Protein AF-A0A2E7Q4V6-F1 (afdb_monomer_lite)

Structure (mmCIF, N/CA/C/O backbone):
data_AF-A0A2E7Q4V6-F1
#
_entry.id   AF-A0A2E7Q4V6-F1
#
loop_
_atom_site.group_PDB
_atom_site.id
_atom_site.type_symbol
_atom_site.label_atom_id
_atom_site.label_alt_id
_atom_site.label_comp_id
_atom_site.label_asym_id
_atom_site.label_entity_id
_atom_site.label_seq_id
_atom_site.pdbx_PDB_ins_code
_atom_site.Cartn_x
_atom_site.Cartn_y
_atom_site.Cartn_z
_atom_site.occupancy
_atom_site.B_iso_or_equiv
_atom_site.auth_seq_id
_atom_site.auth_comp_id
_atom_site.auth_asym_id
_atom_site.auth_atom_id
_atom_site.pdbx_PDB_model_num
ATOM 1 N N . MET A 1 1 ? 12.860 36.663 -4.255 1.00 40.41 1 MET A N 1
ATOM 2 C CA . MET A 1 1 ? 13.225 35.232 -4.195 1.00 40.41 1 MET A CA 1
ATOM 3 C C . MET A 1 1 ? 12.104 34.489 -3.485 1.00 40.41 1 MET A C 1
ATOM 5 O O . MET A 1 1 ? 11.998 34.583 -2.267 1.00 40.41 1 MET A O 1
ATOM 9 N N . SER A 1 2 ? 11.206 33.862 -4.246 1.00 39.34 2 SER A N 1
ATOM 10 C CA . SER A 1 2 ? 10.060 33.128 -3.699 1.00 39.34 2 SER A CA 1
ATOM 11 C C . SER A 1 2 ? 10.540 31.866 -2.994 1.00 39.34 2 SER A C 1
ATOM 13 O O . SER A 1 2 ? 11.149 30.996 -3.611 1.00 39.34 2 SER A O 1
ATOM 15 N N . LYS A 1 3 ? 10.267 31.773 -1.692 1.00 43.34 3 LYS A N 1
ATOM 16 C CA . LYS A 1 3 ? 10.364 30.527 -0.933 1.00 43.34 3 LYS A CA 1
ATOM 17 C C . LYS A 1 3 ? 9.183 29.664 -1.365 1.00 43.34 3 LYS A C 1
ATOM 19 O O . LYS A 1 3 ? 8.081 29.855 -0.861 1.00 43.34 3 LYS A O 1
ATOM 24 N N . ILE A 1 4 ? 9.394 28.760 -2.317 1.00 44.50 4 ILE A N 1
ATOM 25 C CA . ILE A 1 4 ? 8.423 27.701 -2.591 1.00 44.50 4 ILE A CA 1
ATOM 26 C C . ILE A 1 4 ? 8.568 26.732 -1.422 1.00 44.50 4 ILE A C 1
ATOM 28 O O . ILE A 1 4 ? 9.469 25.897 -1.372 1.00 44.50 4 ILE A O 1
ATOM 32 N N . LYS A 1 5 ? 7.759 26.975 -0.392 1.00 39.12 5 LYS A N 1
ATOM 33 C CA . LYS A 1 5 ? 7.528 26.045 0.703 1.00 39.12 5 LYS A CA 1
ATOM 34 C C . LYS A 1 5 ? 6.991 24.794 0.011 1.00 39.12 5 LYS A C 1
ATOM 36 O O . LYS A 1 5 ? 5.976 24.894 -0.665 1.00 39.12 5 LYS A O 1
ATOM 41 N N . ALA A 1 6 ? 7.708 23.677 0.093 1.00 38.97 6 ALA A N 1
ATOM 42 C CA . ALA A 1 6 ? 7.152 22.390 -0.285 1.00 38.97 6 ALA A CA 1
ATOM 43 C C . ALA A 1 6 ? 5.902 22.208 0.580 1.00 38.97 6 ALA A C 1
ATOM 45 O O . ALA A 1 6 ? 6.000 21.937 1.778 1.00 38.97 6 ALA A O 1
ATOM 46 N N . GLU A 1 7 ? 4.743 22.514 0.005 1.00 36.56 7 GLU A N 1
ATOM 47 C CA . GLU A 1 7 ? 3.462 22.123 0.551 1.00 36.56 7 GLU A CA 1
ATOM 48 C C . GLU A 1 7 ? 3.561 20.612 0.691 1.00 36.56 7 GLU A C 1
ATOM 50 O O . GLU A 1 7 ? 3.737 19.889 -0.291 1.00 36.56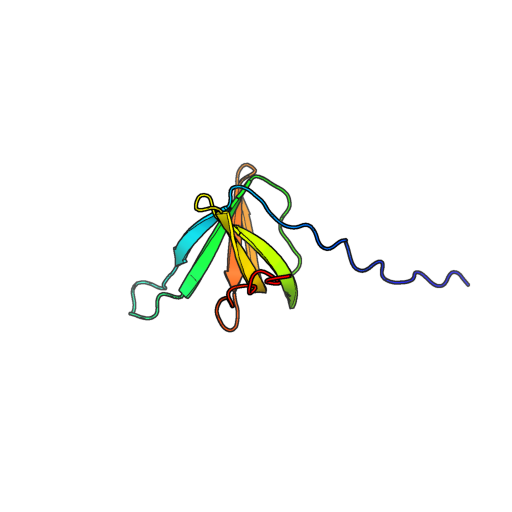 7 GLU A O 1
ATOM 55 N N . ALA A 1 8 ? 3.583 20.146 1.938 1.00 40.22 8 ALA A N 1
ATOM 56 C CA . ALA A 1 8 ? 3.304 18.763 2.241 1.00 40.22 8 ALA A CA 1
ATOM 57 C C . ALA A 1 8 ? 1.930 18.501 1.624 1.00 40.22 8 ALA A C 1
ATOM 59 O O . ALA A 1 8 ? 0.923 18.932 2.188 1.00 40.22 8 ALA A O 1
ATOM 60 N N . LYS A 1 9 ? 1.929 17.928 0.408 1.00 39.28 9 LYS A N 1
ATOM 61 C CA . LYS A 1 9 ? 0.727 17.544 -0.331 1.00 39.28 9 LYS A CA 1
ATOM 62 C C . LYS A 1 9 ? -0.116 16.790 0.683 1.00 39.28 9 LYS A C 1
ATOM 64 O O . LYS A 1 9 ? 0.400 15.877 1.329 1.00 39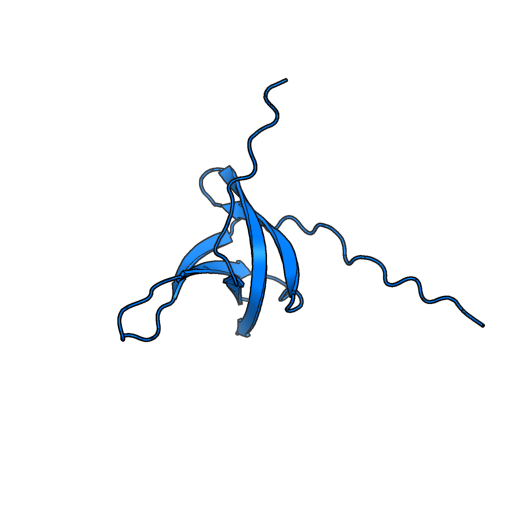.28 9 LYS A O 1
ATOM 69 N N . GLU A 1 10 ? -1.302 17.339 0.916 1.00 43.09 10 GLU A N 1
ATOM 70 C CA . GLU A 1 10 ? -2.152 17.094 2.071 1.00 43.09 10 GLU A CA 1
ATOM 71 C C . GLU A 1 10 ? -2.193 15.616 2.447 1.00 43.09 10 GLU A C 1
ATOM 73 O O . GLU A 1 10 ? -2.064 14.736 1.597 1.00 43.09 10 GLU A O 1
ATOM 78 N N . SER A 1 11 ? -2.382 15.366 3.743 1.00 48.31 11 SER A N 1
ATOM 79 C CA . SER A 1 11 ? -2.773 14.080 4.313 1.00 48.31 11 SER A CA 1
ATOM 80 C C . SER A 1 11 ? -4.065 13.590 3.641 1.00 48.31 11 SER A C 1
ATOM 82 O O . SER A 1 11 ? -5.141 13.644 4.229 1.00 48.31 11 SER A O 1
ATOM 84 N N . ASN A 1 12 ? -3.967 13.148 2.390 1.00 58.31 12 ASN A N 1
ATOM 85 C CA . ASN A 1 12 ? -5.050 12.621 1.590 1.00 58.31 12 ASN A CA 1
ATOM 86 C C . ASN A 1 12 ? -5.278 11.215 2.102 1.00 58.31 12 ASN A C 1
ATOM 88 O O . ASN A 1 12 ? -4.660 10.256 1.640 1.00 58.31 12 ASN A O 1
ATOM 92 N N . THR A 1 13 ? -6.123 11.121 3.121 1.00 75.38 13 THR A N 1
ATOM 93 C CA . THR A 1 13 ? -6.628 9.842 3.584 1.00 75.38 13 THR A CA 1
ATOM 94 C C . THR A 1 13 ? -7.363 9.193 2.419 1.00 75.38 13 THR A C 1
ATOM 96 O O . THR A 1 13 ? -8.432 9.646 2.008 1.00 75.38 13 THR A O 1
ATOM 99 N N . ILE A 1 14 ? -6.766 8.147 1.857 1.00 83.75 14 ILE A N 1
ATOM 100 C CA . ILE A 1 14 ? -7.375 7.375 0.774 1.00 83.75 14 ILE A CA 1
ATOM 101 C C . ILE A 1 14 ? -8.503 6.544 1.383 1.00 83.75 14 ILE A C 1
ATOM 103 O O . ILE A 1 14 ? -8.293 5.842 2.368 1.00 83.75 14 ILE A O 1
ATOM 107 N N . THR A 1 15 ? -9.703 6.618 0.817 1.00 82.31 15 THR A N 1
ATOM 108 C CA . THR A 1 15 ? -10.876 5.867 1.291 1.00 82.31 15 THR A CA 1
ATOM 109 C C . THR A 1 15 ? -11.316 4.854 0.242 1.00 82.31 15 THR A C 1
ATOM 111 O O . THR A 1 15 ? -11.101 5.062 -0.951 1.00 82.31 15 THR A O 1
ATOM 114 N N . GLY A 1 16 ? -11.909 3.742 0.687 1.00 77.81 16 GLY A N 1
ATOM 115 C CA . GLY A 1 16 ? -12.376 2.677 -0.210 1.00 77.81 16 GLY A CA 1
ATOM 116 C C . GLY A 1 16 ? -11.238 1.873 -0.846 1.00 77.81 16 GLY A C 1
ATOM 117 O O . GLY A 1 16 ? -11.387 1.315 -1.934 1.00 77.81 16 GLY A O 1
ATOM 118 N N . GLY A 1 17 ? -10.068 1.871 -0.204 1.00 83.06 17 GLY A N 1
ATOM 119 C CA . GLY A 1 17 ? -8.926 1.099 -0.662 1.00 83.06 17 GLY A CA 1
ATOM 120 C C . GLY A 1 17 ? -9.053 -0.375 -0.285 1.00 83.06 17 GLY A C 1
ATOM 121 O O . GLY A 1 17 ? -9.607 -0.734 0.757 1.00 83.06 17 GLY A O 1
ATOM 122 N N . LYS A 1 18 ? -8.487 -1.245 -1.119 1.00 86.50 18 LYS A N 1
ATOM 123 C CA . LYS A 1 18 ? -8.418 -2.690 -0.882 1.00 86.50 18 LYS A CA 1
ATOM 124 C C . LYS A 1 18 ? -6.977 -3.116 -0.678 1.00 86.50 18 LYS A C 1
ATOM 126 O O . LYS A 1 18 ? -6.088 -2.649 -1.386 1.00 86.50 18 LYS A O 1
ATOM 131 N N . LEU A 1 19 ? -6.745 -4.036 0.256 1.00 87.06 19 LEU A N 1
ATOM 132 C CA . LEU A 1 19 ? -5.442 -4.680 0.365 1.00 87.06 19 LEU A CA 1
ATOM 133 C C . LEU A 1 19 ? -5.313 -5.751 -0.712 1.00 87.06 19 LEU A C 1
ATOM 135 O O . LEU A 1 19 ? -6.060 -6.728 -0.731 1.00 87.06 19 LEU A O 1
ATOM 139 N N . ALA A 1 20 ? -4.339 -5.559 -1.587 1.00 84.00 20 ALA A N 1
ATOM 140 C 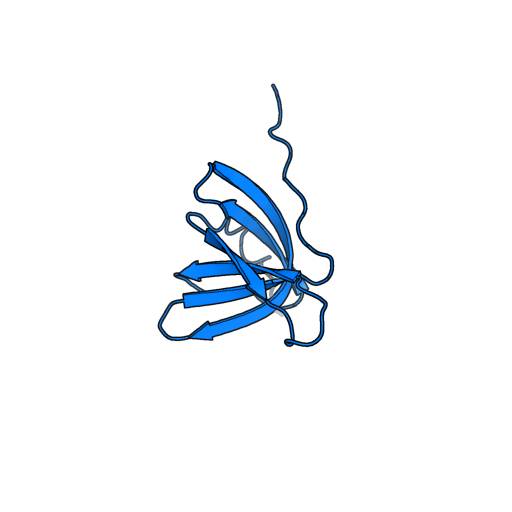CA . ALA A 1 20 ? -3.807 -6.590 -2.452 1.00 84.00 20 ALA A CA 1
ATOM 141 C C . ALA A 1 20 ? -2.535 -7.158 -1.816 1.00 84.00 20 ALA A C 1
ATOM 143 O O . ALA A 1 20 ? -1.839 -6.484 -1.057 1.00 84.00 20 ALA A O 1
ATOM 144 N N . THR A 1 21 ? -2.215 -8.409 -2.122 1.00 79.44 21 THR A N 1
ATOM 145 C CA . THR A 1 21 ? -0.908 -8.979 -1.792 1.00 79.44 21 THR A CA 1
ATOM 146 C C . THR A 1 21 ? -0.103 -9.052 -3.075 1.00 79.44 21 THR A C 1
ATOM 148 O O . THR A 1 21 ? -0.494 -9.739 -4.016 1.00 79.44 21 THR A O 1
ATOM 151 N N . VAL A 1 22 ? 1.005 -8.323 -3.121 1.00 72.19 22 VAL A N 1
ATOM 152 C CA . VAL A 1 22 ? 1.945 -8.353 -4.242 1.00 72.19 22 VAL A CA 1
ATOM 153 C C . VAL A 1 22 ? 3.171 -9.137 -3.820 1.00 72.19 22 VAL A C 1
ATOM 155 O O . VAL A 1 22 ? 3.706 -8.948 -2.731 1.00 72.19 22 VAL A O 1
ATOM 158 N N . GLY A 1 23 ? 3.599 -10.070 -4.657 1.00 68.56 23 GLY A N 1
ATOM 159 C CA . GLY A 1 23 ? 4.794 -10.857 -4.405 1.00 68.56 23 GLY A CA 1
ATOM 160 C C . GLY A 1 23 ? 5.404 -11.318 -5.723 1.00 68.56 23 GLY A C 1
ATOM 161 O O . GLY A 1 23 ? 4.659 -11.591 -6.666 1.00 68.56 23 GLY A O 1
ATOM 162 N N . PRO A 1 24 ? 6.736 -11.451 -5.811 1.00 58.62 24 PRO A N 1
ATOM 163 C CA . PRO A 1 24 ? 7.441 -11.769 -7.054 1.00 58.62 24 PRO A CA 1
ATOM 164 C C . PRO A 1 24 ? 7.260 -13.225 -7.534 1.00 58.62 24 PRO A C 1
ATOM 166 O O . PRO A 1 24 ? 8.106 -13.752 -8.245 1.00 58.62 24 PRO A O 1
ATOM 169 N N . GLY A 1 25 ? 6.204 -13.935 -7.124 1.00 56.66 25 GLY A N 1
ATOM 170 C CA . GLY A 1 25 ? 6.039 -15.372 -7.385 1.00 56.66 25 GLY A CA 1
ATOM 171 C C . GLY A 1 25 ? 7.066 -16.274 -6.673 1.00 56.66 25 GLY A C 1
ATOM 172 O O . GLY A 1 25 ? 6.914 -17.490 -6.694 1.00 56.66 25 GLY A O 1
ATOM 173 N N . THR A 1 26 ? 8.078 -15.699 -6.007 1.00 53.47 26 THR A N 1
ATOM 174 C CA . THR A 1 26 ? 9.221 -16.399 -5.386 1.00 53.47 26 THR A CA 1
ATOM 175 C C . THR A 1 26 ? 9.233 -16.379 -3.851 1.00 53.47 26 THR A C 1
ATOM 177 O O . THR A 1 26 ? 10.199 -16.835 -3.247 1.00 53.47 26 THR A O 1
ATOM 180 N N . GLY A 1 27 ? 8.151 -15.929 -3.201 1.00 52.75 27 GLY A N 1
ATOM 181 C CA . GLY A 1 27 ? 7.870 -16.306 -1.806 1.00 52.75 27 GLY A CA 1
ATOM 182 C C . GLY A 1 27 ? 7.778 -15.190 -0.763 1.00 52.75 27 GLY A C 1
ATOM 183 O O . GLY A 1 27 ? 7.459 -15.501 0.380 1.00 52.75 27 GLY A O 1
ATOM 184 N N . VAL A 1 28 ? 7.981 -13.914 -1.115 1.00 58.75 28 VAL A N 1
ATOM 185 C CA . VAL A 1 28 ? 7.714 -12.799 -0.183 1.00 58.75 28 VAL A CA 1
ATOM 186 C C . VAL A 1 28 ? 6.574 -11.941 -0.712 1.00 58.75 28 VAL A C 1
ATOM 188 O O . VAL A 1 28 ? 6.717 -11.218 -1.692 1.00 58.75 28 VAL A O 1
ATOM 191 N N . SER A 1 29 ? 5.412 -12.077 -0.084 1.00 67.50 29 SER A N 1
ATOM 192 C CA . SER A 1 29 ? 4.224 -11.290 -0.386 1.00 67.50 29 SER A CA 1
ATOM 193 C C . SER A 1 29 ? 4.133 -10.110 0.580 1.00 67.50 29 SER A C 1
ATOM 195 O O . SER A 1 29 ? 4.087 -10.318 1.795 1.00 67.50 29 SER A O 1
ATOM 197 N N . HIS A 1 30 ? 4.085 -8.891 0.055 1.00 77.38 30 HIS A N 1
ATOM 198 C CA . HIS A 1 30 ? 3.916 -7.669 0.833 1.00 77.38 30 HIS A CA 1
ATOM 199 C C . HIS A 1 30 ? 2.516 -7.079 0.609 1.00 77.38 30 HIS A C 1
ATOM 201 O O . HIS A 1 30 ? 1.932 -7.257 -0.467 1.00 77.38 30 HIS A O 1
ATOM 207 N N . PRO A 1 31 ? 1.939 -6.407 1.622 1.00 84.88 31 PRO A N 1
ATOM 208 C CA . PRO A 1 31 ? 0.675 -5.712 1.449 1.00 84.88 31 PRO A CA 1
ATOM 209 C C . PRO A 1 31 ? 0.863 -4.528 0.497 1.00 84.88 31 PRO A C 1
ATOM 211 O O . PRO A 1 31 ? 1.797 -3.742 0.650 1.00 84.88 31 PRO A O 1
ATOM 214 N N . ALA A 1 32 ? -0.057 -4.390 -0.450 1.00 89.69 32 ALA A N 1
ATOM 215 C CA . ALA A 1 32 ? -0.204 -3.228 -1.308 1.00 89.69 32 ALA A CA 1
ATOM 216 C C . ALA A 1 32 ? -1.633 -2.691 -1.215 1.00 89.69 32 ALA A C 1
ATOM 218 O O . ALA A 1 32 ? -2.583 -3.443 -0.995 1.00 89.69 32 ALA A O 1
ATOM 219 N N . LEU A 1 33 ? -1.789 -1.383 -1.379 1.00 91.31 33 LEU A N 1
ATOM 220 C CA . LEU A 1 33 ? -3.087 -0.724 -1.418 1.00 91.31 33 LEU A CA 1
ATOM 221 C C . LEU A 1 33 ? -3.506 -0.528 -2.871 1.00 91.31 33 LEU A C 1
ATOM 223 O O . LEU A 1 33 ? -2.793 0.113 -3.636 1.00 91.31 33 LEU A O 1
ATOM 227 N N . LEU A 1 34 ? -4.677 -1.041 -3.231 1.00 91.50 34 LEU A N 1
ATOM 228 C CA . LEU A 1 34 ? -5.326 -0.786 -4.509 1.00 91.50 34 LEU A CA 1
ATOM 229 C C . LEU A 1 34 ? -6.508 0.161 -4.297 1.00 91.50 34 LEU A C 1
ATOM 231 O O . LEU A 1 34 ? -7.411 -0.145 -3.516 1.00 91.50 34 LEU A O 1
ATOM 235 N N . TYR A 1 35 ? -6.517 1.292 -4.992 1.00 91.00 35 TYR A N 1
ATOM 236 C CA . TYR A 1 35 ? -7.613 2.266 -4.957 1.00 91.00 35 TYR A CA 1
ATOM 237 C C . TYR A 1 35 ? -7.705 3.025 -6.282 1.00 91.00 35 TYR A C 1
ATOM 239 O O . TYR A 1 35 ? -6.804 2.940 -7.109 1.00 91.00 35 TYR A O 1
ATOM 247 N N . SER A 1 36 ? -8.778 3.782 -6.495 1.00 89.38 36 SER A N 1
ATOM 248 C CA . SER A 1 36 ? -8.901 4.663 -7.661 1.00 89.38 36 SER A CA 1
ATOM 249 C C . SER A 1 36 ? -8.557 6.103 -7.282 1.00 89.38 36 SER A C 1
ATOM 251 O O . SER A 1 36 ? -9.070 6.613 -6.286 1.00 89.38 36 SER A O 1
ATOM 253 N N . GLY A 1 37 ? -7.702 6.771 -8.059 1.00 87.69 37 GLY A N 1
ATOM 254 C CA . GLY A 1 37 ? -7.303 8.153 -7.778 1.00 87.69 37 GLY A CA 1
ATOM 255 C C . GLY A 1 37 ? -5.909 8.520 -8.278 1.00 87.69 37 GLY A C 1
ATOM 256 O O . GLY A 1 37 ? -5.392 7.932 -9.224 1.00 87.69 37 GLY A O 1
ATOM 257 N N . GLU A 1 38 ? -5.303 9.523 -7.641 1.00 87.31 38 GLU A N 1
ATOM 258 C CA . GLU A 1 38 ? -3.931 9.942 -7.938 1.00 87.31 38 GLU A CA 1
ATOM 259 C C . GLU A 1 38 ? -2.912 9.070 -7.210 1.00 87.31 38 GLU A C 1
ATOM 261 O O . GLU A 1 38 ? -3.070 8.794 -6.019 1.00 87.31 38 GLU A O 1
ATOM 266 N N . ALA A 1 39 ? -1.833 8.698 -7.903 1.00 88.75 39 ALA A N 1
ATOM 267 C CA . ALA A 1 39 ? -0.711 8.005 -7.287 1.00 88.75 39 ALA A CA 1
ATOM 268 C C . ALA A 1 39 ? 0.023 8.914 -6.285 1.00 88.75 39 ALA A C 1
ATOM 270 O O . ALA A 1 39 ? 0.339 10.065 -6.613 1.00 88.75 39 ALA A O 1
ATOM 271 N N . PRO A 1 40 ? 0.328 8.423 -5.071 1.00 89.44 40 PRO A N 1
ATOM 272 C CA . PRO A 1 40 ? 1.121 9.164 -4.116 1.00 89.44 40 PRO A CA 1
ATOM 273 C C . PRO A 1 40 ? 2.591 9.130 -4.536 1.00 89.44 40 PRO A C 1
ATOM 275 O O . PRO A 1 40 ? 3.040 8.274 -5.300 1.00 89.44 40 PRO A O 1
ATOM 278 N N . GLN A 1 41 ? 3.372 10.065 -4.008 1.00 89.50 41 GLN A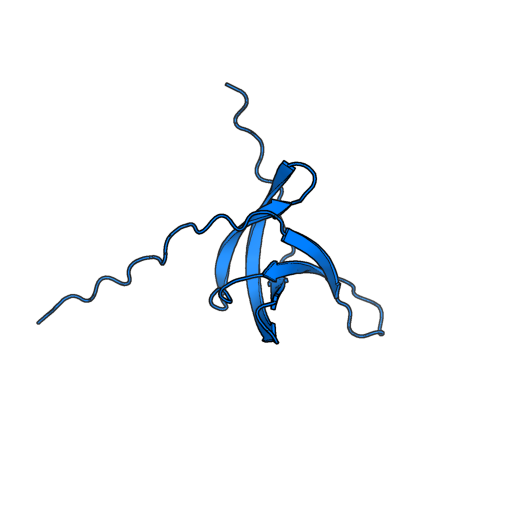 N 1
ATOM 279 C CA . GLN A 1 41 ? 4.796 10.107 -4.298 1.00 89.50 41 GLN A CA 1
ATOM 280 C C . GLN A 1 41 ? 5.537 8.993 -3.548 1.00 89.50 41 GLN A C 1
ATOM 282 O O . GLN A 1 41 ? 5.299 8.755 -2.363 1.00 89.50 41 GLN A O 1
ATOM 287 N N . LYS A 1 42 ? 6.516 8.371 -4.210 1.00 90.94 42 LYS A N 1
ATOM 288 C CA . LYS A 1 42 ? 7.481 7.482 -3.558 1.00 90.94 42 LYS A CA 1
ATOM 289 C C . LYS A 1 42 ? 8.159 8.164 -2.364 1.00 90.94 42 LYS A C 1
ATOM 291 O O . LYS A 1 42 ? 8.640 9.293 -2.471 1.00 90.94 42 LYS A O 1
ATOM 296 N N . GLY A 1 43 ? 8.205 7.460 -1.236 1.00 89.25 43 GLY A N 1
ATOM 297 C CA . GLY A 1 43 ? 8.729 7.948 0.040 1.00 89.25 43 GLY A CA 1
ATOM 298 C C . GLY A 1 43 ? 7.742 8.775 0.868 1.00 89.25 43 GLY A C 1
ATOM 299 O O . GLY A 1 43 ? 8.075 9.124 1.998 1.00 89.25 43 GLY A O 1
ATOM 300 N N . ALA A 1 44 ? 6.545 9.082 0.357 1.00 88.44 44 ALA A N 1
ATOM 301 C CA . ALA A 1 44 ? 5.515 9.743 1.150 1.00 88.44 44 ALA A CA 1
ATOM 302 C C . ALA A 1 44 ? 4.944 8.788 2.208 1.00 88.44 44 ALA A C 1
ATOM 304 O O . ALA A 1 44 ? 4.783 7.593 1.958 1.00 88.44 44 ALA A O 1
ATOM 305 N N . SER A 1 45 ? 4.599 9.328 3.376 1.00 89.94 45 SER A N 1
ATOM 306 C CA . SER A 1 45 ? 3.760 8.628 4.349 1.00 89.94 45 SER A CA 1
ATOM 307 C C . SER A 1 45 ? 2.302 8.951 4.060 1.00 89.94 45 SER A C 1
ATOM 309 O O . SER A 1 45 ? 1.922 10.122 4.052 1.00 89.94 45 SER A O 1
ATOM 311 N N . ILE A 1 46 ? 1.499 7.920 3.820 1.00 90.25 46 ILE A N 1
ATOM 312 C CA . ILE A 1 46 ? 0.071 8.051 3.524 1.00 90.25 46 ILE A CA 1
ATOM 313 C C . ILE A 1 46 ? -0.759 7.347 4.591 1.00 90.25 46 ILE A C 1
ATOM 315 O O . ILE A 1 46 ? -0.311 6.369 5.193 1.00 90.25 46 ILE A O 1
ATOM 319 N N . LYS A 1 47 ? -1.985 7.833 4.782 1.00 91.62 47 LYS A N 1
ATOM 320 C CA . LYS A 1 47 ? -3.025 7.161 5.561 1.00 91.62 47 LYS A CA 1
ATOM 321 C C . LYS A 1 47 ? -4.118 6.672 4.629 1.00 91.62 47 LYS A C 1
ATOM 323 O O . LYS A 1 47 ? -4.417 7.325 3.628 1.00 91.62 47 LYS A O 1
ATOM 328 N N . PHE A 1 48 ? -4.709 5.530 4.937 1.00 89.94 48 PHE A N 1
ATOM 329 C CA . PHE A 1 48 ? -5.791 4.975 4.142 1.00 89.94 48 PHE A CA 1
ATOM 330 C C . PHE A 1 48 ? -6.763 4.173 4.997 1.00 89.94 48 PHE A C 1
ATOM 332 O O . PHE A 1 48 ? -6.379 3.525 5.967 1.00 89.94 48 PHE A O 1
ATOM 339 N N . ILE A 1 49 ? -8.032 4.215 4.613 1.00 89.00 49 ILE A N 1
ATOM 340 C CA . ILE A 1 49 ? -9.130 3.502 5.250 1.00 89.00 49 ILE A CA 1
ATOM 341 C C . ILE A 1 49 ? -9.572 2.396 4.300 1.00 89.00 49 ILE A C 1
ATOM 343 O O . ILE A 1 49 ? -9.940 2.652 3.147 1.00 89.00 49 ILE A O 1
ATOM 347 N N . LEU A 1 50 ? -9.518 1.165 4.796 1.00 86.25 50 LEU A N 1
ATOM 348 C CA . LEU A 1 50 ? -9.995 -0.006 4.074 1.00 86.25 50 LEU A CA 1
ATOM 349 C C . LEU A 1 50 ? -11.526 -0.086 4.093 1.00 86.25 50 LEU A C 1
ATOM 351 O O . LEU A 1 50 ? -12.175 0.495 4.961 1.00 86.25 50 LEU A O 1
ATOM 355 N N . ASP A 1 51 ? -12.104 -0.888 3.198 1.00 80.94 51 ASP A N 1
ATOM 356 C CA . ASP A 1 51 ? -13.559 -1.133 3.136 1.00 80.94 51 ASP A CA 1
ATOM 357 C C . ASP A 1 51 ? -14.166 -1.644 4.461 1.00 80.94 51 ASP A C 1
ATOM 359 O O . ASP A 1 51 ? -15.359 -1.484 4.708 1.00 80.94 51 ASP A O 1
ATOM 363 N N . ASN A 1 52 ? -13.356 -2.243 5.343 1.00 79.19 52 ASN A N 1
ATOM 364 C CA . ASN A 1 52 ? -13.778 -2.677 6.680 1.00 79.19 52 ASN A CA 1
ATOM 365 C C . ASN A 1 52 ? -13.773 -1.546 7.734 1.00 79.19 52 ASN A C 1
ATOM 367 O O . ASN A 1 52 ? -14.001 -1.815 8.914 1.00 79.19 52 ASN A O 1
ATOM 371 N N . GLY A 1 53 ? -13.489 -0.304 7.331 1.00 81.81 53 GLY A N 1
ATOM 372 C CA . GLY A 1 53 ? -13.449 0.879 8.190 1.00 81.81 53 GLY A CA 1
ATOM 373 C C . GLY A 1 53 ? -12.180 1.024 9.033 1.00 81.81 53 GLY A C 1
ATOM 374 O O . GLY A 1 53 ? -12.095 1.954 9.833 1.00 81.81 53 GLY A O 1
ATOM 375 N N . VAL A 1 54 ? -11.196 0.133 8.884 1.00 85.19 54 VAL A N 1
ATOM 376 C CA . VAL A 1 54 ? -9.931 0.220 9.622 1.00 85.19 54 VAL A CA 1
ATOM 377 C C . VAL A 1 54 ? -8.968 1.147 8.888 1.00 85.19 54 VAL A C 1
ATOM 379 O O . VAL A 1 54 ? -8.708 0.978 7.695 1.00 85.19 54 VAL A O 1
ATOM 382 N N . GLU A 1 55 ? -8.425 2.114 9.624 1.00 90.06 55 GLU A N 1
ATOM 383 C CA . GLU A 1 55 ? -7.405 3.034 9.135 1.00 90.06 55 GLU A CA 1
ATOM 384 C C . GLU A 1 55 ? -6.000 2.457 9.341 1.00 90.06 55 GLU A C 1
ATOM 386 O O . GLU A 1 55 ? -5.669 1.904 10.394 1.00 90.06 55 GLU A O 1
ATOM 391 N N . TYR A 1 56 ? -5.159 2.619 8.330 1.00 91.12 56 TYR A N 1
ATOM 392 C CA . TYR A 1 56 ? -3.758 2.235 8.320 1.00 91.12 56 TYR A CA 1
ATOM 393 C C . TYR A 1 56 ? -2.899 3.392 7.827 1.00 91.12 56 TYR A C 1
ATOM 395 O O . TYR A 1 56 ? -3.362 4.282 7.114 1.00 91.12 56 TYR A O 1
ATOM 403 N N . GLU A 1 57 ? -1.622 3.348 8.176 1.00 91.94 57 GLU A N 1
ATOM 404 C CA . GLU A 1 57 ? -0.594 4.223 7.638 1.00 91.94 57 GLU A CA 1
ATOM 405 C C . GLU A 1 57 ? 0.584 3.413 7.102 1.00 91.94 57 GLU A C 1
ATOM 407 O O . GLU A 1 57 ? 0.889 2.321 7.589 1.00 91.94 57 GLU A O 1
ATOM 412 N N . GLY A 1 58 ? 1.253 3.946 6.086 1.00 90.94 58 GLY A N 1
ATOM 413 C CA . GLY A 1 58 ? 2.424 3.308 5.501 1.00 90.94 58 GLY A CA 1
ATOM 414 C C . GLY A 1 58 ? 3.264 4.277 4.682 1.00 90.94 58 GLY A C 1
ATOM 415 O O . GLY A 1 58 ? 2.779 5.303 4.202 1.00 90.94 58 GLY A O 1
ATOM 416 N N . THR A 1 59 ? 4.541 3.937 4.517 1.00 92.56 59 THR A N 1
ATOM 417 C CA . THR A 1 59 ? 5.474 4.679 3.663 1.00 92.56 59 THR A CA 1
ATOM 418 C C . THR A 1 59 ? 5.535 4.043 2.281 1.00 92.56 59 THR A C 1
ATOM 420 O O . THR A 1 59 ? 5.868 2.863 2.148 1.00 92.56 59 THR A O 1
ATOM 423 N N . VAL A 1 60 ? 5.243 4.840 1.254 1.00 91.62 60 VAL A N 1
ATOM 424 C CA . VAL A 1 60 ? 5.199 4.413 -0.150 1.00 91.62 60 VAL A CA 1
ATOM 425 C C . VAL A 1 60 ? 6.590 3.964 -0.609 1.00 91.62 60 VAL A C 1
ATOM 427 O O . VAL A 1 60 ? 7.516 4.775 -0.699 1.00 91.62 60 VAL A O 1
ATOM 430 N N . ALA A 1 61 ? 6.741 2.680 -0.925 1.00 90.88 61 ALA A N 1
ATOM 431 C CA . ALA A 1 61 ? 7.912 2.143 -1.619 1.00 90.88 61 ALA A CA 1
ATOM 432 C C . ALA A 1 61 ? 7.854 2.439 -3.114 1.00 90.88 61 ALA A C 1
ATOM 434 O O . ALA A 1 61 ? 8.861 2.844 -3.704 1.00 90.88 61 ALA A O 1
ATOM 435 N N . ASP A 1 62 ? 6.678 2.233 -3.701 1.00 90.44 62 ASP A N 1
ATOM 436 C CA . ASP A 1 62 ? 6.393 2.523 -5.096 1.00 90.44 62 ASP A CA 1
ATOM 437 C C . ASP A 1 62 ? 4.891 2.725 -5.314 1.00 90.44 62 ASP A C 1
ATOM 439 O O . ASP A 1 62 ? 4.072 2.278 -4.506 1.00 90.44 62 ASP A O 1
ATOM 443 N N . ALA A 1 63 ? 4.536 3.416 -6.391 1.00 90.38 63 ALA A N 1
ATOM 444 C CA . ALA A 1 63 ? 3.148 3.621 -6.774 1.00 90.38 63 ALA A CA 1
ATOM 445 C C . ALA A 1 63 ? 2.991 3.531 -8.29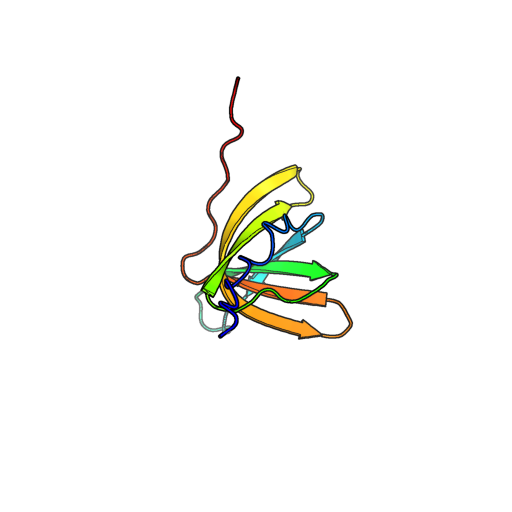0 1.00 90.38 63 ALA A C 1
ATOM 447 O O . ALA A 1 63 ? 3.553 4.334 -9.034 1.00 90.38 63 ALA A O 1
ATOM 448 N N . THR A 1 64 ? 2.181 2.577 -8.737 1.00 90.94 64 THR A N 1
ATOM 449 C CA . THR A 1 64 ? 1.868 2.372 -10.152 1.00 90.94 64 THR A CA 1
ATOM 450 C C . THR A 1 64 ? 0.426 2.780 -10.413 1.00 90.94 64 THR A C 1
ATOM 452 O O . THR A 1 64 ? -0.487 2.241 -9.792 1.00 90.94 64 THR A O 1
ATOM 455 N N . ALA A 1 65 ? 0.212 3.711 -11.343 1.00 90.62 65 ALA A N 1
ATOM 456 C CA . ALA A 1 65 ? -1.117 4.075 -11.824 1.00 90.62 65 ALA A CA 1
ATOM 457 C C . ALA A 1 65 ? -1.383 3.455 -13.204 1.00 90.62 65 ALA A C 1
ATOM 459 O O . ALA A 1 65 ? -0.565 3.601 -14.111 1.00 90.62 65 ALA A O 1
ATOM 460 N N . SER A 1 66 ? -2.536 2.807 -13.372 1.00 88.81 66 SER A N 1
ATOM 461 C CA . SER A 1 66 ? -3.045 2.311 -14.656 1.00 88.81 66 SER A CA 1
ATOM 462 C C . SER A 1 66 ? -4.563 2.440 -14.690 1.00 88.81 66 SER A C 1
ATOM 464 O O . SER A 1 66 ? -5.240 2.037 -13.746 1.00 88.81 66 SER A O 1
ATOM 466 N N . ASP A 1 67 ? -5.103 2.999 -15.773 1.00 88.00 67 ASP A N 1
ATOM 467 C CA . ASP A 1 67 ? -6.552 3.088 -16.022 1.00 88.00 67 ASP A CA 1
ATOM 468 C C . ASP A 1 67 ? -7.360 3.694 -14.856 1.00 88.00 67 ASP A C 1
ATOM 470 O O . ASP A 1 67 ? -8.438 3.223 -14.502 1.00 88.00 67 ASP A O 1
ATOM 474 N N . GLY A 1 68 ? -6.810 4.729 -14.209 1.00 84.50 68 GLY A N 1
ATOM 475 C CA . GLY A 1 68 ? -7.435 5.401 -13.060 1.00 84.50 68 GLY A CA 1
ATOM 476 C C . GLY A 1 68 ? -7.359 4.628 -11.737 1.00 84.50 68 GLY A C 1
ATOM 477 O O . GLY A 1 68 ? -7.809 5.137 -10.710 1.00 84.50 68 GLY A O 1
ATOM 478 N N . ASN A 1 69 ? -6.765 3.435 -11.741 1.00 88.94 69 ASN A N 1
ATOM 479 C CA . ASN A 1 69 ? -6.444 2.667 -10.547 1.00 88.94 69 ASN A CA 1
ATOM 480 C C . ASN A 1 69 ? -4.980 2.862 -10.170 1.00 88.94 69 ASN A C 1
ATOM 482 O O . ASN A 1 69 ? -4.107 2.990 -11.025 1.00 88.94 69 ASN A O 1
ATOM 486 N N . VAL A 1 70 ? -4.719 2.857 -8.873 1.00 92.12 70 VAL A N 1
ATOM 487 C CA . VAL A 1 70 ? -3.406 3.034 -8.274 1.00 92.12 70 VAL A CA 1
ATOM 488 C C . VAL A 1 70 ? -3.130 1.844 -7.379 1.00 92.12 70 VAL A C 1
ATOM 490 O O . VAL A 1 70 ? -3.903 1.550 -6.467 1.00 92.12 70 VAL A O 1
ATOM 493 N N . LEU A 1 71 ? -2.000 1.195 -7.629 1.00 91.88 71 LEU A N 1
ATOM 494 C CA . LEU A 1 71 ? -1.411 0.194 -6.760 1.00 91.88 71 LEU A CA 1
ATOM 495 C C . LEU A 1 71 ? -0.234 0.825 -6.016 1.00 91.88 71 LEU A C 1
ATOM 497 O O . LEU A 1 71 ? 0.714 1.299 -6.641 1.00 91.88 71 LEU A O 1
ATOM 501 N N . VAL A 1 72 ? -0.301 0.834 -4.691 1.00 92.00 72 VAL A N 1
ATOM 502 C CA . VAL A 1 72 ? 0.736 1.384 -3.817 1.00 92.00 72 VAL A CA 1
ATOM 503 C C . VAL A 1 72 ? 1.380 0.266 -3.029 1.00 92.00 72 VAL A C 1
ATOM 505 O O . VAL A 1 72 ? 0.709 -0.435 -2.274 1.00 92.00 72 VAL A O 1
ATOM 508 N N . GLU A 1 73 ? 2.689 0.141 -3.165 1.00 91.62 73 GLU A N 1
ATOM 509 C CA . GLU A 1 73 ? 3.508 -0.774 -2.382 1.00 91.62 73 GLU A CA 1
ATOM 510 C C . GLU A 1 73 ? 4.124 -0.042 -1.192 1.00 91.62 73 GLU A C 1
ATOM 512 O O . GLU A 1 73 ? 4.456 1.145 -1.278 1.00 91.62 73 GLU A O 1
ATOM 517 N N . PHE A 1 74 ? 4.319 -0.749 -0.079 1.00 90.75 74 PHE A N 1
ATOM 518 C CA . PHE A 1 74 ? 4.842 -0.167 1.157 1.00 90.75 74 PHE A CA 1
ATOM 519 C C . PHE A 1 74 ? 6.198 -0.754 1.532 1.00 90.75 74 PHE A C 1
ATOM 521 O O . PHE A 1 74 ? 6.390 -1.968 1.501 1.00 90.75 74 PHE A O 1
ATOM 528 N N . LYS A 1 75 ? 7.136 0.117 1.920 1.00 83.75 75 LYS A N 1
ATOM 5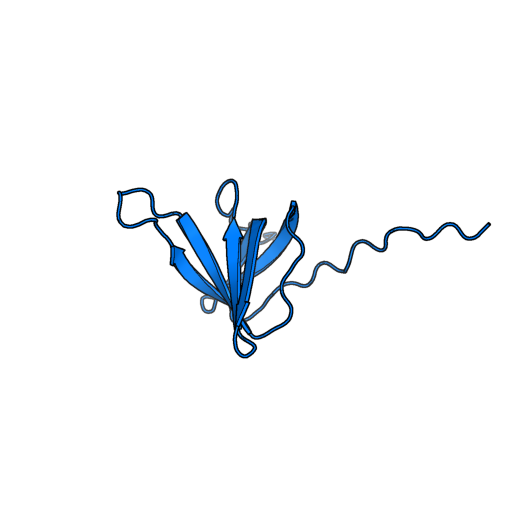29 C CA . LYS A 1 75 ? 8.547 -0.248 2.139 1.00 83.75 75 LYS A CA 1
ATOM 530 C C . LYS A 1 75 ? 8.756 -1.163 3.345 1.00 83.75 75 LYS A C 1
ATOM 532 O O . LYS A 1 75 ? 9.563 -2.080 3.275 1.00 83.75 75 LYS A O 1
ATOM 537 N N . ASP A 1 76 ? 7.999 -0.924 4.411 1.00 84.75 76 ASP A N 1
ATOM 538 C CA . ASP A 1 76 ? 8.152 -1.591 5.710 1.00 84.75 76 ASP A CA 1
ATOM 539 C C . ASP A 1 76 ? 6.819 -2.199 6.195 1.00 84.75 76 ASP A C 1
ATOM 541 O O . ASP A 1 76 ? 6.606 -2.433 7.384 1.00 84.75 76 ASP A O 1
ATOM 545 N N . GLY A 1 77 ? 5.893 -2.444 5.261 1.00 86.19 77 GLY A N 1
ATOM 546 C CA . GLY A 1 77 ? 4.518 -2.834 5.564 1.00 86.19 77 GLY A CA 1
ATOM 547 C C . GLY A 1 77 ? 3.635 -1.654 5.982 1.00 86.19 77 GLY A C 1
ATOM 548 O O . GLY A 1 77 ? 3.920 -0.496 5.672 1.00 86.19 77 GLY A O 1
ATOM 549 N N . ILE A 1 78 ? 2.523 -1.970 6.647 1.00 89.81 78 ILE A N 1
ATOM 550 C CA . ILE A 1 78 ? 1.486 -1.010 7.043 1.00 89.81 78 ILE A CA 1
ATOM 551 C C . ILE A 1 78 ? 1.203 -1.135 8.539 1.00 89.81 78 ILE A C 1
ATOM 553 O O . ILE A 1 78 ? 1.202 -2.238 9.091 1.00 89.81 78 ILE A O 1
ATOM 557 N N . THR A 1 79 ? 0.930 -0.009 9.187 1.00 90.69 79 THR A N 1
ATOM 558 C CA . THR A 1 79 ? 0.646 0.065 10.623 1.00 90.69 79 THR A CA 1
ATOM 559 C C . THR A 1 79 ? -0.808 0.475 10.828 1.00 90.69 79 THR A C 1
ATOM 561 O O . THR A 1 79 ? -1.228 1.472 10.247 1.00 90.69 79 THR A O 1
ATOM 564 N N . PRO A 1 80 ? -1.608 -0.253 11.625 1.00 89.00 80 PRO A N 1
ATOM 565 C CA . PRO A 1 80 ? -2.959 0.187 11.948 1.00 89.00 80 PRO A CA 1
ATOM 566 C C . PRO A 1 80 ? -2.906 1.480 12.764 1.00 89.00 80 PRO A C 1
ATOM 568 O O . PRO A 1 80 ? -2.232 1.551 13.799 1.00 89.00 80 PRO A O 1
ATOM 571 N N . VAL A 1 81 ? -3.657 2.488 12.332 1.00 88.12 81 VAL A N 1
ATOM 572 C CA . VAL A 1 81 ? -3.844 3.720 13.097 1.00 88.12 81 VAL A CA 1
ATOM 573 C C . VAL A 1 81 ? -4.830 3.390 14.213 1.00 88.12 81 VAL A C 1
ATOM 575 O O . VAL A 1 81 ? -6.000 3.094 13.972 1.00 88.12 81 VAL A O 1
ATOM 578 N N . LYS A 1 82 ? -4.351 3.362 15.463 1.00 76.38 82 LYS A N 1
ATOM 579 C CA . LYS A 1 82 ? -5.229 3.108 16.614 1.00 76.38 82 LYS A CA 1
ATOM 580 C C . LYS A 1 82 ? -6.329 4.175 16.637 1.00 76.38 82 LYS A C 1
ATOM 582 O O . LYS A 1 82 ? -5.987 5.359 16.641 1.00 76.38 82 LYS A O 1
ATOM 587 N N . PRO A 1 83 ? -7.618 3.798 16.741 1.00 59.62 83 PRO A N 1
ATOM 588 C CA . PRO A 1 83 ? -8.646 4.783 17.021 1.00 59.62 83 PRO A CA 1
ATOM 589 C C . PRO A 1 83 ? -8.307 5.435 18.362 1.00 59.62 83 PRO A C 1
ATOM 591 O O . PRO A 1 83 ? -8.058 4.737 19.353 1.00 59.62 83 PRO A O 1
ATOM 594 N N . VAL A 1 84 ? -8.259 6.767 18.387 1.00 53.09 84 VAL A N 1
ATOM 595 C CA . VAL A 1 84 ? -8.127 7.532 19.627 1.00 53.09 84 VAL A CA 1
ATOM 596 C C . VAL A 1 84 ? -9.405 7.271 20.418 1.00 53.09 84 VAL A C 1
ATOM 598 O O . VAL A 1 84 ? -10.428 7.911 20.192 1.00 53.09 84 VAL A O 1
ATOM 601 N N . ARG A 1 85 ? -9.389 6.257 21.289 1.00 49.50 85 ARG A N 1
ATOM 602 C CA . ARG A 1 85 ? -10.456 6.070 22.272 1.00 49.50 85 ARG A CA 1
ATOM 603 C C . ARG A 1 85 ? -10.427 7.312 23.159 1.00 49.50 85 ARG A C 1
ATOM 605 O O . ARG A 1 85 ? -9.447 7.521 23.869 1.00 49.50 85 ARG A O 1
ATOM 612 N N . SER A 1 86 ? -11.441 8.157 22.987 1.00 45.75 86 SER A N 1
ATOM 613 C CA . SER A 1 86 ? -11.723 9.306 23.850 1.00 45.75 86 SER A CA 1
ATOM 614 C C . SER A 1 86 ? -12.295 8.826 25.176 1.00 45.75 86 SER A C 1
ATOM 616 O O . SER A 1 86 ? -12.968 7.767 25.157 1.00 45.75 86 SER A O 1
#

pLDDT: mean 77.17, std 17.93, range [36.56, 92.56]

Radius of gyration: 14.29 Å; chains: 1; bounding box: 27×52×40 Å

Foldseek 3Di:
DDPPDPPLPDQPAAEQWDWDWDDPVPDDTATKTKDFDDWDDQQDWHWYAHPVRWIKIAGFNDWDDDPRMIITTGDVGIGTDDPPPD

Sequence (86 aa):
MSKIKAEAKESNTITGGKLATVGPGTGVSHPALLYSGEAPQKGASIKFILDNGVEYEGTVADATASDGNVLVEFKDGITPVKPVRS

Secondary structure (DSSP, 8-state):
-------------EEEEEEEEE--SSS--EEEEEEESPPPPTT-EEEEEETTS-EEEEEEEEEEEETTEEEEEEEEEEEE------